Protein AF-A0A2J8WZT6-F1 (afdb_monomer_lite)

Organism: Pongo abelii (NCBI:txid9601)

Structure (mmCIF, N/CA/C/O backbone):
data_AF-A0A2J8WZT6-F1
#
_entry.id   AF-A0A2J8WZT6-F1
#
loop_
_atom_site.group_PDB
_atom_site.id
_atom_site.type_symbol
_atom_site.label_atom_id
_atom_site.label_alt_id
_atom_site.label_comp_id
_atom_site.label_asym_id
_atom_site.label_entity_id
_atom_site.label_seq_id
_atom_site.pdbx_PDB_ins_code
_atom_site.Cartn_x
_atom_site.Cartn_y
_atom_site.Cartn_z
_atom_site.occupancy
_atom_site.B_iso_or_equiv
_atom_site.auth_seq_id
_atom_site.auth_comp_id
_atom_site.auth_asym_id
_atom_site.auth_atom_id
_atom_site.pdbx_PDB_model_num
ATOM 1 N N . LYS A 1 1 ? -8.022 6.746 11.296 1.00 62.53 1 LYS A N 1
ATOM 2 C CA . LYS A 1 1 ? -7.266 5.583 11.840 1.00 62.53 1 LYS A CA 1
ATOM 3 C C . LYS A 1 1 ? -6.822 4.608 10.738 1.00 62.53 1 LYS A C 1
ATOM 5 O O . LYS A 1 1 ? -5.655 4.240 10.718 1.00 62.53 1 LYS A O 1
ATOM 10 N N . SER A 1 2 ? -7.685 4.262 9.778 1.00 72.56 2 SER A N 1
ATOM 11 C CA . SER A 1 2 ? -7.399 3.266 8.725 1.00 72.56 2 SER A CA 1
ATOM 12 C C . SER A 1 2 ? -6.215 3.611 7.805 1.00 72.56 2 SER A C 1
ATOM 14 O O . SER A 1 2 ? -5.403 2.739 7.511 1.00 72.56 2 SER A O 1
ATOM 16 N N . TYR A 1 3 ? -6.050 4.885 7.420 1.00 80.88 3 TYR A N 1
ATOM 17 C CA . TYR A 1 3 ? -4.906 5.345 6.611 1.00 80.88 3 TYR A CA 1
ATOM 18 C C . TYR A 1 3 ? -3.551 5.081 7.283 1.00 80.88 3 TYR A C 1
ATOM 20 O O . TYR A 1 3 ? -2.627 4.577 6.649 1.00 80.88 3 TYR A O 1
ATOM 28 N N . GLN A 1 4 ? -3.446 5.401 8.576 1.00 83.62 4 GLN A N 1
ATOM 29 C CA . GLN A 1 4 ? -2.211 5.236 9.341 1.00 83.62 4 GLN A CA 1
ATOM 30 C C . GLN A 1 4 ? -1.827 3.754 9.438 1.00 83.62 4 GLN A C 1
ATOM 32 O O . GLN A 1 4 ? -0.683 3.398 9.188 1.00 83.62 4 GLN A O 1
ATOM 37 N N . CYS A 1 5 ? -2.806 2.882 9.696 1.00 85.50 5 CYS A N 1
ATOM 38 C CA . CYS A 1 5 ? -2.589 1.440 9.789 1.00 85.50 5 CYS A CA 1
ATOM 39 C C . CYS A 1 5 ? -2.136 0.829 8.450 1.00 85.50 5 CYS A C 1
ATOM 41 O O . CYS A 1 5 ? -1.223 0.002 8.416 1.00 85.50 5 CYS A O 1
ATOM 43 N N . LEU A 1 6 ? -2.719 1.280 7.330 1.00 85.88 6 LEU A N 1
ATOM 44 C CA . LEU A 1 6 ? -2.287 0.884 5.989 1.00 85.88 6 LEU A CA 1
ATOM 45 C C . LEU A 1 6 ? -0.843 1.330 5.717 1.00 85.88 6 LEU A C 1
ATOM 47 O O . LEU A 1 6 ? -0.033 0.517 5.275 1.00 85.88 6 LEU A O 1
ATOM 51 N N . LYS A 1 7 ? -0.513 2.589 6.029 1.00 88.62 7 LYS A N 1
ATOM 52 C CA . LYS A 1 7 ? 0.843 3.130 5.879 1.00 88.62 7 LYS A CA 1
ATOM 53 C C . LYS A 1 7 ? 1.857 2.322 6.695 1.00 88.62 7 LYS A C 1
ATOM 55 O O . LYS A 1 7 ? 2.826 1.826 6.128 1.00 88.62 7 LYS A O 1
ATOM 60 N N . GLU A 1 8 ? 1.602 2.126 7.987 1.00 90.31 8 GLU A N 1
ATOM 61 C CA . GLU A 1 8 ? 2.475 1.355 8.882 1.00 90.31 8 GLU A CA 1
ATOM 62 C C . GLU A 1 8 ? 2.643 -0.094 8.415 1.00 90.31 8 GLU A C 1
ATOM 64 O O . GLU A 1 8 ? 3.731 -0.659 8.493 1.00 90.31 8 GLU A O 1
ATOM 69 N N . THR A 1 9 ? 1.576 -0.711 7.903 1.00 89.81 9 THR A N 1
ATOM 70 C CA . THR A 1 9 ? 1.637 -2.071 7.356 1.00 89.81 9 THR A CA 1
ATOM 71 C C . THR A 1 9 ? 2.513 -2.125 6.109 1.00 89.81 9 THR A C 1
ATOM 73 O O . THR A 1 9 ? 3.327 -3.036 5.976 1.00 89.81 9 THR A O 1
ATOM 76 N N . CYS A 1 10 ? 2.391 -1.149 5.208 1.00 89.56 10 CYS A N 1
ATOM 77 C CA . CYS A 1 10 ? 3.250 -1.052 4.033 1.00 89.56 10 CYS A CA 1
ATOM 78 C C . CYS A 1 10 ? 4.722 -0.829 4.414 1.00 89.56 10 CYS A C 1
ATOM 80 O O . CYS A 1 10 ? 5.586 -1.516 3.873 1.00 89.56 10 CYS A O 1
ATOM 82 N N . GLU A 1 11 ? 5.009 0.047 5.379 1.00 90.06 11 GLU A N 1
ATOM 83 C CA . GLU A 1 11 ? 6.371 0.292 5.876 1.00 90.06 11 GLU A CA 1
ATOM 84 C C . GLU A 1 11 ? 6.970 -0.961 6.539 1.00 90.06 11 GLU A C 1
ATOM 86 O O . GLU A 1 11 ? 8.092 -1.348 6.215 1.00 90.06 11 GLU A O 1
ATOM 91 N N . LYS A 1 12 ? 6.202 -1.680 7.374 1.00 90.38 12 LYS A N 1
ATOM 92 C CA . LYS A 1 12 ? 6.615 -2.967 7.979 1.00 90.38 12 LYS A CA 1
ATOM 93 C C . LYS A 1 12 ? 6.893 -4.060 6.946 1.00 90.38 12 LYS A C 1
ATOM 95 O O . LYS A 1 12 ? 7.676 -4.969 7.206 1.00 90.38 12 LYS A O 1
ATOM 100 N N . LEU A 1 13 ? 6.241 -4.000 5.788 1.00 88.25 13 LEU A N 1
ATOM 101 C CA . LEU A 1 13 ? 6.471 -4.921 4.675 1.00 88.25 13 LEU A CA 1
ATOM 102 C C . LEU A 1 13 ? 7.661 -4.508 3.791 1.00 88.25 13 LEU A C 1
ATOM 104 O O . LEU A 1 13 ? 7.973 -5.225 2.840 1.00 88.25 13 LEU A O 1
ATOM 108 N N . GLY A 1 14 ? 8.326 -3.390 4.100 1.00 89.44 14 GLY A N 1
ATOM 109 C CA . GLY A 1 14 ? 9.443 -2.853 3.324 1.00 89.44 14 GLY A CA 1
ATOM 110 C C . GLY A 1 14 ? 9.008 -2.149 2.038 1.00 89.44 14 GLY A C 1
ATOM 111 O O . GLY A 1 14 ? 9.812 -1.976 1.122 1.00 89.44 14 GLY A O 1
ATOM 112 N N . TYR A 1 15 ? 7.733 -1.768 1.925 1.00 92.50 15 TYR A N 1
ATOM 113 C CA . TYR A 1 15 ? 7.232 -1.051 0.760 1.00 92.50 15 TYR A CA 1
ATOM 114 C C . TYR A 1 15 ? 7.548 0.436 0.875 1.00 92.50 15 TYR A C 1
ATOM 116 O O . TYR A 1 15 ? 7.388 1.053 1.925 1.00 92.50 15 TYR A O 1
ATOM 124 N N . GLN A 1 16 ? 7.956 1.029 -0.240 1.00 92.50 16 GLN A N 1
ATOM 125 C CA . GLN A 1 16 ? 8.157 2.465 -0.340 1.00 92.50 16 GLN A CA 1
ATOM 126 C C . GLN A 1 16 ? 6.797 3.146 -0.486 1.00 92.50 16 GLN A C 1
ATOM 128 O O . GLN A 1 16 ? 6.049 2.851 -1.421 1.00 92.50 16 GLN A O 1
ATOM 133 N N . TRP A 1 17 ? 6.490 4.061 0.430 1.00 91.75 17 TRP A N 1
ATOM 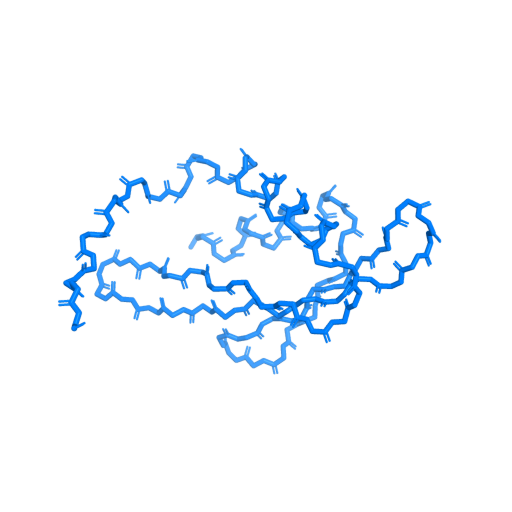134 C CA . TRP A 1 17 ? 5.223 4.783 0.487 1.00 91.75 17 TRP A CA 1
ATOM 135 C C . TRP A 1 17 ? 5.411 6.241 0.069 1.00 91.75 17 TRP A C 1
ATOM 137 O O . TRP A 1 17 ? 6.027 7.030 0.785 1.00 91.75 17 TRP A O 1
ATOM 147 N N . LYS A 1 18 ? 4.844 6.634 -1.074 1.00 91.19 18 LYS A N 1
ATOM 148 C CA . LYS A 1 18 ? 4.893 8.012 -1.573 1.00 91.19 18 LYS A CA 1
ATOM 149 C C . LYS A 1 18 ? 3.485 8.583 -1.686 1.00 91.19 18 LYS A C 1
ATOM 151 O O . LYS A 1 18 ? 2.698 8.151 -2.524 1.00 91.19 18 LYS A O 1
ATOM 156 N N . LYS A 1 19 ? 3.161 9.590 -0.875 1.00 88.38 19 LYS A N 1
ATOM 157 C CA . LYS A 1 19 ? 1.892 10.319 -1.002 1.00 88.38 19 LYS A CA 1
ATOM 158 C C . LYS A 1 19 ? 1.935 11.176 -2.273 1.00 88.38 19 LYS A C 1
ATOM 160 O O . LYS A 1 19 ? 2.845 11.987 -2.420 1.00 88.38 19 LYS A O 1
ATOM 165 N N . SER A 1 20 ? 0.988 10.969 -3.189 1.00 80.69 20 SER A N 1
ATOM 166 C CA . SER A 1 20 ? 0.878 11.758 -4.427 1.00 80.69 20 SER A CA 1
ATOM 167 C C . SER A 1 20 ? -0.137 12.887 -4.270 1.00 80.69 20 SER A C 1
ATOM 169 O O . SER A 1 20 ? 0.184 14.036 -4.544 1.00 80.69 20 SER A O 1
ATOM 171 N N . CYS A 1 21 ? -1.343 12.571 -3.794 1.00 78.12 21 CYS A N 1
ATOM 172 C CA . CYS A 1 21 ? -2.430 13.532 -3.584 1.00 78.12 21 CYS A CA 1
ATOM 173 C C . CYS A 1 21 ? -3.104 13.272 -2.229 1.00 78.12 21 CYS A C 1
ATOM 175 O O . CYS A 1 21 ? -2.729 12.339 -1.516 1.00 78.12 21 CYS A O 1
ATOM 177 N N . MET A 1 22 ? -4.108 14.076 -1.863 1.00 77.38 22 MET A N 1
ATOM 178 C CA . MET A 1 22 ? -4.822 13.926 -0.586 1.00 77.38 22 MET A CA 1
ATOM 179 C C . MET A 1 22 ? -5.381 12.505 -0.394 1.00 77.38 22 MET A C 1
ATOM 181 O O . MET A 1 22 ? -5.184 11.919 0.669 1.00 77.38 22 MET A O 1
ATOM 185 N N . ASN A 1 23 ? -5.916 11.917 -1.471 1.00 85.12 23 ASN A N 1
ATOM 186 C CA . ASN A 1 23 ? -6.584 10.612 -1.466 1.00 85.12 23 ASN A CA 1
ATOM 187 C C . ASN A 1 23 ? -5.850 9.549 -2.301 1.00 85.12 23 ASN A C 1
ATOM 189 O O . ASN A 1 23 ? -6.377 8.460 -2.512 1.00 85.12 23 ASN A O 1
ATOM 193 N N . GLN A 1 24 ? -4.642 9.849 -2.794 1.00 89.69 24 GLN A N 1
ATOM 194 C CA . GLN A 1 24 ? -3.872 8.934 -3.637 1.00 89.69 24 GLN A CA 1
ATOM 195 C C . GLN A 1 24 ? -2.451 8.743 -3.118 1.00 89.69 24 GLN A C 1
ATOM 197 O O . GLN A 1 24 ? -1.708 9.699 -2.869 1.00 89.69 24 GLN A O 1
ATOM 202 N N . VAL A 1 25 ? -2.051 7.480 -3.050 1.00 92.31 25 VAL A N 1
ATOM 203 C CA . VAL A 1 25 ? -0.725 7.047 -2.627 1.00 92.31 25 VAL A CA 1
ATOM 204 C C . VAL A 1 25 ? -0.119 6.169 -3.709 1.00 92.31 25 VAL A C 1
ATOM 206 O O . VAL A 1 25 ? -0.782 5.308 -4.274 1.00 92.31 25 VAL A O 1
ATOM 209 N N . THR A 1 26 ? 1.161 6.366 -3.987 1.00 93.75 26 THR A N 1
ATOM 210 C CA . THR A 1 26 ? 1.959 5.460 -4.805 1.00 93.75 26 THR A CA 1
ATOM 211 C C . THR A 1 26 ? 2.769 4.560 -3.883 1.00 93.75 26 THR A C 1
ATOM 213 O O . THR A 1 26 ? 3.557 5.044 -3.071 1.00 93.75 26 THR A O 1
ATOM 216 N N . VAL A 1 27 ? 2.584 3.251 -4.020 1.00 93.25 27 VAL A N 1
ATOM 217 C CA . VAL A 1 27 ? 3.357 2.237 -3.308 1.00 93.25 27 VAL A CA 1
ATOM 218 C C . VAL A 1 27 ? 4.268 1.543 -4.307 1.00 93.25 27 VAL A C 1
ATOM 220 O O . VAL A 1 27 ?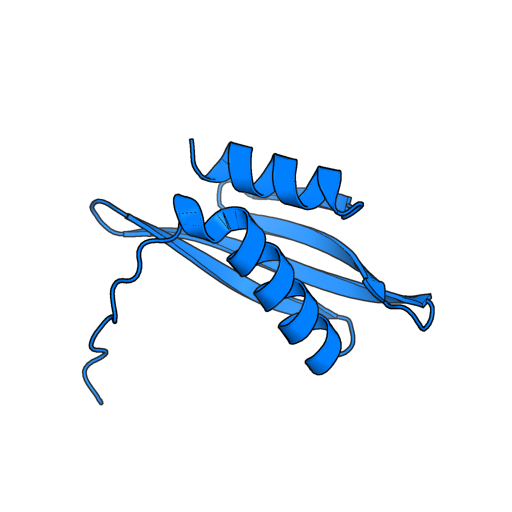 3.823 1.096 -5.366 1.00 93.25 27 VAL A O 1
ATOM 223 N N . SER A 1 28 ? 5.553 1.460 -3.981 1.00 93.25 28 SER A N 1
ATOM 224 C CA . SER A 1 28 ? 6.529 0.741 -4.797 1.00 93.25 28 SER A CA 1
ATOM 225 C C . SER A 1 28 ? 7.285 -0.293 -3.979 1.00 93.25 28 SER A C 1
ATOM 227 O O . SER A 1 28 ? 7.697 -0.045 -2.850 1.00 93.25 28 SER A O 1
ATOM 229 N N . THR A 1 29 ? 7.474 -1.461 -4.570 1.00 92.12 29 THR A N 1
ATOM 230 C CA . THR A 1 29 ? 8.185 -2.596 -3.992 1.00 92.12 29 THR A CA 1
ATOM 231 C C . THR A 1 29 ? 8.942 -3.338 -5.094 1.00 92.12 29 THR A C 1
ATOM 233 O O . THR A 1 29 ? 8.814 -3.020 -6.281 1.00 92.12 29 THR A O 1
ATOM 236 N N . THR A 1 30 ? 9.771 -4.294 -4.708 1.00 89.38 30 THR A N 1
ATOM 237 C CA . THR A 1 30 ? 10.481 -5.188 -5.615 1.00 89.38 30 THR A CA 1
ATOM 238 C C . THR A 1 30 ? 9.962 -6.604 -5.423 1.00 89.38 30 THR A C 1
ATOM 240 O O . THR A 1 30 ? 9.834 -7.097 -4.305 1.00 89.38 30 THR A O 1
ATOM 243 N N . ASP A 1 31 ? 9.638 -7.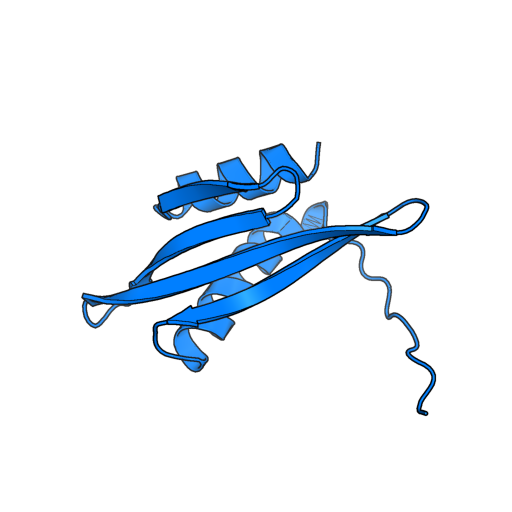258 -6.533 1.00 81.25 31 ASP A N 1
ATOM 244 C CA . ASP A 1 31 ? 9.316 -8.681 -6.545 1.00 81.25 31 ASP A CA 1
ATOM 245 C C . ASP A 1 31 ? 10.579 -9.524 -6.255 1.00 81.25 31 ASP A C 1
ATOM 247 O O . ASP A 1 31 ? 11.707 -9.053 -6.392 1.00 81.25 31 ASP A O 1
ATOM 251 N N . ARG A 1 32 ? 10.403 -10.805 -5.914 1.00 80.88 32 ARG A N 1
ATOM 252 C CA . ARG A 1 32 ? 11.442 -11.837 -5.772 1.00 80.88 32 ARG A CA 1
ATOM 253 C C . ARG A 1 32 ? 12.396 -11.907 -6.963 1.00 80.88 32 ARG A C 1
ATOM 255 O O . ARG A 1 32 ? 13.559 -12.244 -6.786 1.00 80.88 32 ARG A O 1
ATOM 262 N N . ARG A 1 33 ? 11.924 -11.578 -8.170 1.00 86.00 33 ARG A N 1
ATOM 263 C CA . ARG A 1 33 ? 12.746 -11.492 -9.392 1.00 86.00 33 ARG A CA 1
ATOM 264 C C . ARG A 1 33 ? 13.502 -10.164 -9.529 1.00 86.00 33 ARG A C 1
ATOM 266 O O . ARG A 1 33 ? 14.027 -9.866 -10.594 1.00 86.00 33 ARG A O 1
ATOM 273 N N . ASN A 1 34 ? 13.507 -9.346 -8.478 1.00 84.56 34 ASN A N 1
ATOM 274 C CA . ASN A 1 34 ? 14.043 -7.987 -8.437 1.00 84.56 34 ASN A CA 1
ATOM 275 C C . ASN A 1 34 ? 13.390 -7.018 -9.446 1.00 84.56 34 ASN A C 1
ATOM 277 O O . ASN A 1 34 ? 13.927 -5.960 -9.777 1.00 84.56 34 ASN A O 1
ATOM 281 N N . ASN A 1 35 ? 12.194 -7.367 -9.927 1.00 88.75 35 ASN A N 1
ATOM 282 C CA . ASN A 1 35 ? 11.404 -6.515 -10.803 1.00 88.75 35 ASN A CA 1
ATOM 283 C C . ASN A 1 35 ? 10.679 -5.448 -9.987 1.00 88.75 35 ASN A C 1
ATOM 285 O O . ASN A 1 35 ? 10.103 -5.731 -8.936 1.00 88.75 35 ASN A O 1
ATOM 289 N N . LYS A 1 36 ? 10.658 -4.215 -10.496 1.00 90.88 36 LYS A N 1
ATOM 290 C CA . LYS A 1 36 ? 9.922 -3.116 -9.862 1.00 90.88 36 LYS A CA 1
ATOM 291 C C . LYS A 1 36 ? 8.416 -3.347 -9.997 1.00 90.88 36 LYS A C 1
ATOM 293 O O . LYS A 1 36 ? 7.896 -3.396 -11.112 1.00 90.88 36 LYS A O 1
ATOM 298 N N . LEU A 1 37 ? 7.733 -3.412 -8.861 1.00 92.44 37 LEU A N 1
ATOM 299 C CA . LEU A 1 37 ? 6.285 -3.480 -8.743 1.00 92.44 37 LEU A CA 1
ATOM 300 C C . LEU A 1 37 ? 5.781 -2.163 -8.145 1.00 92.44 37 LEU A C 1
ATOM 302 O O . LEU A 1 37 ? 6.134 -1.794 -7.029 1.00 92.44 37 LEU A O 1
ATOM 306 N N . ILE A 1 38 ? 4.971 -1.433 -8.901 1.00 93.50 38 ILE A N 1
ATOM 307 C CA . ILE A 1 38 ? 4.413 -0.141 -8.500 1.00 93.50 38 ILE A CA 1
ATOM 308 C C . ILE A 1 38 ? 2.903 -0.216 -8.644 1.00 93.50 38 ILE A C 1
ATOM 310 O O . ILE A 1 38 ? 2.383 -0.558 -9.707 1.00 93.50 38 ILE A O 1
ATOM 314 N N . PHE A 1 39 ? 2.188 0.152 -7.594 1.00 94.31 39 PHE A N 1
ATOM 315 C CA . PHE A 1 39 ? 0.738 0.248 -7.606 1.00 94.31 39 PHE A CA 1
ATOM 316 C C . PHE A 1 39 ? 0.285 1.517 -6.893 1.00 94.31 39 PHE A C 1
ATOM 318 O O . PHE A 1 39 ? 0.961 2.051 -6.014 1.00 94.31 39 PHE A O 1
ATOM 325 N N . LYS A 1 40 ? -0.857 2.033 -7.326 1.00 93.50 40 LYS A N 1
ATOM 326 C CA . LYS A 1 40 ? -1.502 3.198 -6.743 1.00 93.50 40 LYS A CA 1
ATOM 327 C C . LYS A 1 40 ? -2.620 2.737 -5.831 1.00 93.50 40 LYS A C 1
ATOM 329 O O . LYS A 1 40 ? -3.339 1.797 -6.158 1.00 93.50 40 LYS A O 1
ATOM 334 N N . VAL A 1 41 ? -2.752 3.412 -4.705 1.00 92.06 41 VAL A N 1
ATOM 335 C CA . VAL A 1 41 ? -3.823 3.205 -3.747 1.00 92.06 41 VAL A CA 1
ATOM 336 C C . VAL A 1 41 ? -4.671 4.463 -3.722 1.00 92.06 41 VAL A C 1
ATOM 338 O O . VAL A 1 41 ? -4.149 5.545 -3.441 1.00 92.06 41 VAL A O 1
ATOM 341 N N . ASN A 1 42 ? -5.954 4.321 -4.035 1.00 90.94 42 ASN A N 1
ATOM 342 C CA . ASN A 1 42 ? -6.931 5.396 -3.941 1.00 90.94 42 ASN A CA 1
ATOM 343 C C . ASN A 1 42 ? -7.820 5.160 -2.719 1.00 90.94 42 ASN A C 1
ATOM 345 O O . ASN A 1 42 ? -8.299 4.051 -2.489 1.00 90.94 42 ASN A O 1
ATOM 349 N N . LEU A 1 43 ? -8.024 6.212 -1.937 1.00 86.88 43 LEU A N 1
ATOM 350 C CA . LEU A 1 43 ? -8.866 6.219 -0.747 1.00 86.88 43 LEU A CA 1
ATOM 351 C C . LEU A 1 43 ? -10.135 6.998 -1.082 1.00 86.88 43 LEU A C 1
ATOM 353 O O . LEU A 1 43 ? -10.090 8.211 -1.288 1.00 86.88 43 LEU A O 1
ATOM 357 N N . LEU A 1 44 ? -11.252 6.292 -1.179 1.00 86.31 44 LEU A N 1
ATOM 358 C CA . LEU A 1 44 ? -12.561 6.859 -1.481 1.00 86.31 44 LEU A CA 1
ATOM 359 C C . LEU A 1 44 ? -13.419 6.765 -0.223 1.00 86.31 44 LEU A C 1
ATOM 361 O O . LEU A 1 44 ? -13.679 5.670 0.269 1.00 86.31 44 LEU A O 1
ATOM 365 N N . GLU A 1 45 ? -13.824 7.908 0.317 1.00 83.25 45 GLU A N 1
ATOM 366 C CA . GLU A 1 45 ? -14.804 7.951 1.402 1.00 83.25 45 GLU A CA 1
ATOM 367 C C . GLU A 1 45 ? -16.188 7.631 0.815 1.00 83.25 45 GLU A C 1
ATOM 369 O O . GLU A 1 45 ? -16.592 8.212 -0.191 1.00 83.25 45 GLU A O 1
ATOM 374 N N . MET A 1 46 ? -16.868 6.644 1.395 1.00 81.19 46 MET A N 1
ATOM 375 C CA . MET A 1 46 ? -18.207 6.182 1.036 1.00 81.19 46 MET A CA 1
ATOM 376 C C . MET A 1 46 ? -19.055 6.168 2.301 1.00 81.19 46 MET A C 1
ATOM 378 O O . MET A 1 46 ? -18.972 5.209 3.070 1.00 81.19 46 MET A O 1
ATOM 382 N N . ASP A 1 47 ? -19.836 7.227 2.505 1.00 80.06 47 ASP A N 1
ATOM 383 C CA . ASP A 1 47 ? -20.681 7.444 3.682 1.00 80.06 47 ASP A CA 1
ATOM 384 C C . ASP A 1 47 ? -19.925 7.110 4.988 1.00 80.06 47 ASP A C 1
ATOM 386 O O . ASP A 1 47 ? -18.978 7.805 5.355 1.00 80.06 47 ASP A O 1
ATOM 390 N N . ASP A 1 48 ? -20.262 5.996 5.644 1.00 80.25 48 ASP A N 1
ATOM 391 C CA . ASP A 1 48 ? -19.663 5.559 6.914 1.00 80.25 48 ASP A CA 1
ATOM 392 C C . ASP A 1 48 ? -18.382 4.708 6.765 1.00 80.25 48 ASP A C 1
ATOM 394 O O . ASP A 1 48 ? -17.867 4.144 7.739 1.00 80.25 48 ASP A O 1
ATOM 398 N N . LYS A 1 49 ? -17.872 4.528 5.541 1.00 80.94 49 LYS A N 1
ATOM 399 C CA . LYS A 1 49 ? -16.762 3.616 5.220 1.00 80.94 49 LYS A CA 1
ATOM 400 C C . LYS A 1 49 ? -15.743 4.250 4.286 1.00 80.94 49 LYS A C 1
ATOM 402 O O . LYS A 1 49 ? -15.983 5.248 3.624 1.00 80.94 49 LYS A O 1
ATOM 407 N N . ILE A 1 50 ? -14.565 3.634 4.217 1.00 84.00 50 ILE A N 1
ATOM 408 C CA . ILE A 1 50 ? -13.510 4.030 3.282 1.00 84.00 50 ILE A CA 1
ATOM 409 C C . ILE A 1 50 ? -13.234 2.847 2.362 1.00 84.00 50 ILE A C 1
ATOM 411 O O . ILE A 1 50 ? -12.779 1.793 2.813 1.00 84.00 50 ILE A O 1
ATOM 415 N N . LEU A 1 51 ? -13.493 3.028 1.071 1.00 85.88 51 LEU A N 1
ATOM 416 C CA . LEU A 1 51 ? -13.092 2.101 0.028 1.00 85.88 51 LEU A CA 1
ATOM 417 C C . LEU A 1 51 ? -11.618 2.346 -0.312 1.00 85.88 51 LEU A C 1
ATOM 419 O O . LEU A 1 51 ? -11.215 3.445 -0.694 1.00 85.88 51 LEU A O 1
ATOM 423 N N . VAL A 1 52 ? -10.810 1.297 -0.178 1.00 88.12 52 VAL A N 1
ATOM 424 C CA . VAL A 1 52 ? -9.394 1.317 -0.552 1.00 88.12 52 VAL A CA 1
ATOM 425 C C . VAL A 1 52 ? -9.234 0.580 -1.878 1.00 88.12 52 VAL A C 1
ATOM 427 O O . VAL A 1 52 ? -9.261 -0.650 -1.923 1.00 88.12 52 VAL A O 1
ATOM 430 N N . ASP A 1 53 ? -9.082 1.336 -2.960 1.00 88.56 53 ASP A N 1
ATOM 431 C CA . ASP A 1 53 ? -8.860 0.816 -4.310 1.00 88.56 53 ASP A CA 1
ATOM 432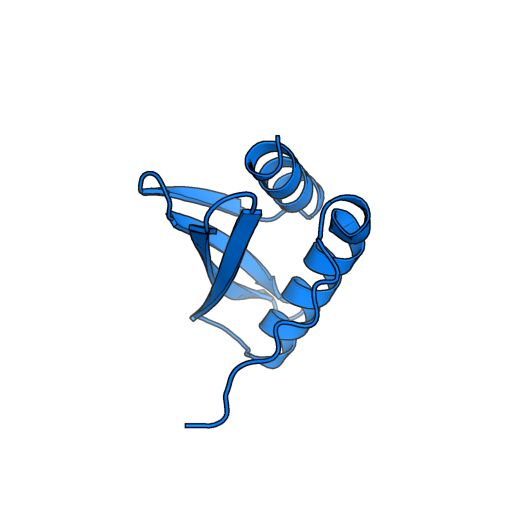 C C . ASP A 1 53 ? -7.360 0.637 -4.567 1.00 88.56 53 ASP A C 1
ATOM 434 O O . ASP A 1 53 ? -6.571 1.560 -4.365 1.00 88.56 53 ASP A O 1
ATOM 438 N N . PHE A 1 54 ? -6.962 -0.553 -5.019 1.00 91.38 54 PHE A N 1
ATOM 439 C CA . PHE A 1 54 ? -5.586 -0.859 -5.401 1.00 91.38 54 PHE A CA 1
ATOM 440 C C . PHE A 1 54 ? -5.516 -1.033 -6.914 1.00 91.38 54 PHE A C 1
ATOM 442 O O . PHE A 1 54 ? -6.105 -1.956 -7.476 1.00 91.38 54 PHE A O 1
ATOM 449 N N . ARG A 1 55 ? -4.718 -0.196 -7.570 1.00 92.44 55 ARG A N 1
ATOM 450 C CA . ARG A 1 55 ? -4.525 -0.209 -9.017 1.00 92.44 55 ARG A CA 1
ATOM 451 C C . ARG A 1 55 ? -3.075 -0.499 -9.364 1.00 92.44 55 ARG A C 1
ATOM 453 O O . ARG A 1 55 ? -2.180 0.261 -8.998 1.00 92.44 55 ARG A O 1
ATOM 460 N N . LEU A 1 56 ? -2.835 -1.557 -10.133 1.00 94.00 56 LEU A N 1
ATOM 461 C CA . LEU A 1 56 ? -1.513 -1.824 -10.692 1.00 94.00 56 LEU A CA 1
ATOM 462 C C . LEU A 1 56 ? -1.087 -0.673 -11.614 1.00 94.00 56 LEU A C 1
ATOM 464 O O . LEU A 1 56 ? -1.837 -0.274 -12.501 1.00 94.00 56 LEU A O 1
ATOM 468 N N . SER A 1 57 ? 0.121 -0.147 -11.406 1.00 92.81 57 SER A N 1
ATOM 469 C CA . SER A 1 57 ? 0.716 0.875 -12.273 1.00 92.81 57 SER A CA 1
ATOM 470 C C . SER A 1 57 ? 1.855 0.316 -13.124 1.00 92.81 57 SER A C 1
ATOM 472 O O . SER A 1 57 ? 1.991 0.713 -14.275 1.00 92.81 57 SER A O 1
ATOM 474 N N . LYS A 1 58 ? 2.697 -0.564 -12.569 1.00 92.75 58 LYS A N 1
ATOM 475 C CA . LYS A 1 58 ? 3.818 -1.207 -13.269 1.00 92.75 58 LYS A CA 1
ATOM 476 C C . LYS A 1 58 ? 4.189 -2.519 -12.582 1.00 92.75 58 LYS A C 1
ATOM 478 O O . LYS A 1 58 ? 4.228 -2.555 -11.357 1.00 92.75 58 LYS A O 1
ATOM 483 N N . GLY A 1 59 ? 4.535 -3.546 -13.352 1.00 91.62 59 GLY A N 1
ATOM 484 C CA . GLY A 1 59 ? 5.036 -4.825 -12.839 1.00 91.62 59 GLY A CA 1
ATOM 485 C C . GLY A 1 59 ? 4.119 -5.997 -13.176 1.00 91.62 59 GLY A C 1
ATOM 486 O O . GLY A 1 59 ? 3.236 -5.877 -14.022 1.00 91.62 59 GLY A O 1
ATOM 487 N N . ASP A 1 60 ? 4.352 -7.131 -12.518 1.00 91.06 60 ASP A N 1
ATOM 488 C CA . ASP A 1 60 ? 3.575 -8.355 -12.716 1.00 91.06 60 ASP A CA 1
ATOM 489 C C . ASP A 1 60 ? 2.234 -8.313 -11.961 1.00 91.06 60 ASP A C 1
ATOM 491 O O . ASP A 1 60 ? 2.166 -7.987 -10.773 1.00 91.06 60 ASP A O 1
ATOM 495 N N . GLY A 1 61 ? 1.158 -8.679 -12.659 1.00 90.75 61 GLY A N 1
ATOM 496 C CA . GLY A 1 61 ? -0.194 -8.732 -12.115 1.00 90.75 61 GLY A CA 1
ATOM 497 C C . GLY A 1 61 ? -0.404 -9.848 -11.089 1.00 90.75 61 GLY A C 1
ATOM 498 O O . GLY A 1 61 ? -1.213 -9.681 -10.173 1.00 90.75 61 GLY A O 1
ATOM 499 N N . LEU A 1 62 ? 0.317 -10.970 -11.193 1.00 91.75 62 LEU A N 1
ATOM 500 C CA . LEU A 1 62 ? 0.226 -12.039 -10.192 1.00 91.75 62 LEU A CA 1
ATOM 501 C C . LEU A 1 62 ? 0.912 -11.630 -8.890 1.00 91.75 62 LEU A C 1
ATOM 503 O O . LEU A 1 62 ? 0.325 -11.776 -7.817 1.00 91.75 62 LEU A O 1
ATOM 507 N N . GLU A 1 63 ? 2.107 -11.053 -8.978 1.00 91.56 63 GLU A N 1
ATOM 508 C CA . GLU A 1 63 ? 2.796 -10.489 -7.816 1.00 91.56 63 GLU A CA 1
ATOM 509 C C . GLU A 1 63 ? 2.027 -9.340 -7.173 1.00 91.56 63 GLU A C 1
ATOM 511 O O . GLU A 1 63 ? 1.900 -9.301 -5.948 1.00 91.56 63 GLU A O 1
ATOM 516 N N . PHE A 1 64 ? 1.410 -8.471 -7.975 1.00 92.19 64 PHE A N 1
ATOM 517 C CA . PHE A 1 64 ? 0.468 -7.472 -7.477 1.00 92.19 64 PHE A CA 1
ATOM 518 C C . PHE A 1 64 ? -0.651 -8.100 -6.639 1.00 92.19 64 PHE A C 1
ATOM 520 O O . PHE A 1 64 ? -0.878 -7.683 -5.503 1.00 92.19 64 PHE A O 1
ATOM 527 N N . LYS A 1 65 ? -1.320 -9.140 -7.155 1.00 90.69 65 LYS A N 1
ATOM 528 C CA . LYS A 1 65 ? -2.387 -9.840 -6.423 1.00 90.69 65 LYS A CA 1
ATOM 529 C C . LYS A 1 65 ? -1.870 -10.512 -5.148 1.00 90.69 65 LYS A C 1
ATOM 531 O O . LYS A 1 65 ? -2.551 -10.462 -4.126 1.00 90.69 65 LYS A O 1
ATOM 536 N N . ARG A 1 66 ? -0.667 -11.097 -5.165 1.00 92.12 66 ARG A N 1
ATOM 537 C CA . ARG A 1 66 ? -0.026 -11.675 -3.966 1.00 92.12 66 ARG A CA 1
ATOM 538 C C . ARG A 1 66 ? 0.226 -10.613 -2.898 1.00 92.12 66 ARG A C 1
ATOM 540 O O . ARG A 1 66 ? -0.114 -10.826 -1.735 1.00 92.12 66 ARG A O 1
ATOM 547 N N . HIS A 1 67 ? 0.767 -9.463 -3.291 1.00 90.81 67 HIS A N 1
ATOM 548 C CA . HIS A 1 67 ? 1.005 -8.331 -2.397 1.00 90.81 67 HIS A CA 1
ATOM 549 C C . HIS A 1 67 ? -0.307 -7.767 -1.844 1.00 90.81 67 HIS A C 1
ATOM 551 O O . HIS A 1 67 ? -0.412 -7.539 -0.641 1.00 90.81 67 HIS A O 1
ATOM 557 N N . PHE A 1 68 ? -1.334 -7.633 -2.685 1.00 90.38 68 PHE A N 1
ATOM 558 C CA . PHE A 1 68 ? -2.673 -7.230 -2.263 1.00 90.38 68 PHE A CA 1
ATOM 559 C C . PHE A 1 68 ? -3.245 -8.173 -1.199 1.00 90.38 68 PHE A C 1
ATOM 561 O O . PHE A 1 68 ? -3.674 -7.714 -0.144 1.00 90.38 68 PHE A O 1
ATOM 568 N N . LEU A 1 69 ? -3.201 -9.491 -1.425 1.00 90.31 69 LEU A N 1
ATOM 569 C CA . LEU A 1 69 ? -3.680 -10.472 -0.446 1.00 90.31 69 LEU A CA 1
ATOM 570 C C . LEU A 1 69 ? -2.867 -10.434 0.854 1.00 90.31 69 LEU A C 1
ATOM 572 O O . LEU A 1 69 ? -3.442 -10.555 1.933 1.00 90.31 69 LEU A O 1
ATOM 576 N N . LYS A 1 70 ? -1.551 -10.207 0.772 1.00 90.50 70 LYS A N 1
ATOM 577 C CA . LYS A 1 70 ? -0.674 -10.068 1.943 1.00 90.50 70 LYS A CA 1
ATOM 578 C C . LYS A 1 70 ? -1.034 -8.841 2.785 1.00 90.50 70 LYS A C 1
ATOM 580 O O . LYS A 1 70 ? -1.149 -8.954 4.003 1.00 90.50 70 LYS A O 1
ATOM 585 N N . ILE A 1 71 ? -1.244 -7.691 2.142 1.00 89.44 71 ILE A N 1
ATOM 586 C CA . ILE A 1 71 ? -1.681 -6.450 2.798 1.00 89.44 71 ILE A CA 1
ATOM 587 C C . ILE A 1 71 ? -3.081 -6.641 3.392 1.00 89.44 71 ILE A C 1
ATOM 589 O O . ILE A 1 71 ? -3.286 -6.368 4.572 1.00 89.44 71 ILE A O 1
ATOM 593 N N . LYS A 1 72 ? -4.027 -7.181 2.612 1.00 87.38 72 LYS A N 1
ATOM 594 C CA . LYS A 1 72 ? -5.400 -7.458 3.055 1.00 87.38 72 LYS A CA 1
ATOM 595 C C . LYS A 1 72 ? -5.431 -8.380 4.273 1.00 87.38 72 LYS A C 1
ATOM 597 O O . LYS A 1 72 ? -6.176 -8.110 5.204 1.00 87.38 72 LYS A O 1
ATOM 602 N N . GLY A 1 73 ? -4.612 -9.431 4.290 1.00 86.44 73 GLY A N 1
ATOM 603 C CA . GLY A 1 73 ? -4.511 -10.347 5.427 1.00 86.44 73 GLY A CA 1
ATOM 604 C C . GLY A 1 73 ? -3.967 -9.680 6.693 1.00 86.44 73 GLY A C 1
ATOM 6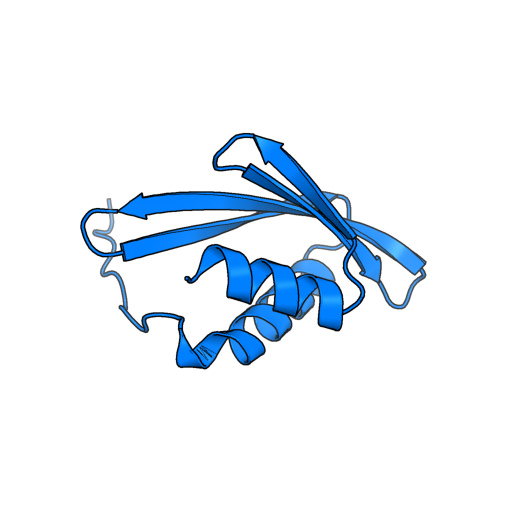05 O O . GLY A 1 73 ? -4.419 -9.997 7.784 1.00 86.44 73 GLY A O 1
ATOM 606 N N . LYS A 1 74 ? -3.039 -8.722 6.566 1.00 86.88 74 LYS A N 1
ATOM 607 C CA . LYS A 1 74 ? -2.517 -7.943 7.705 1.00 86.88 74 LYS A CA 1
ATOM 608 C C . LYS A 1 74 ? -3.486 -6.880 8.217 1.00 86.88 74 LYS A C 1
ATOM 610 O O . LYS A 1 74 ? -3.377 -6.478 9.366 1.00 86.88 74 LYS A O 1
ATOM 615 N N . LEU A 1 75 ? -4.406 -6.434 7.370 1.00 84.12 75 LEU A N 1
ATOM 616 C CA . LEU A 1 75 ? -5.418 -5.430 7.694 1.00 84.12 75 LEU A CA 1
ATOM 617 C C . LEU A 1 75 ? -6.796 -6.057 7.926 1.00 84.12 75 LEU A C 1
ATOM 619 O O . LEU A 1 75 ? -7.787 -5.336 7.960 1.00 84.12 75 LEU A O 1
ATOM 623 N N . ILE A 1 76 ? -6.886 -7.383 8.065 1.00 80.38 76 ILE A N 1
ATOM 624 C CA . ILE A 1 76 ? -8.171 -8.085 8.152 1.00 80.38 76 ILE A CA 1
ATOM 625 C C . ILE A 1 76 ? -9.031 -7.587 9.319 1.00 80.38 76 ILE A C 1
ATOM 627 O O . ILE A 1 76 ? -10.245 -7.497 9.177 1.00 80.38 76 ILE A O 1
ATOM 631 N N . ASP A 1 77 ? -8.387 -7.149 10.401 1.00 75.06 77 ASP A N 1
ATOM 632 C CA . ASP A 1 77 ? -9.035 -6.621 11.604 1.00 75.06 77 ASP A CA 1
ATOM 633 C C . ASP A 1 77 ? -9.735 -5.269 11.370 1.00 75.06 77 ASP A C 1
ATOM 635 O O . ASP A 1 77 ? -10.644 -4.902 12.110 1.00 75.06 77 ASP A O 1
ATOM 639 N N . ILE A 1 78 ? -9.326 -4.516 10.339 1.00 77.62 78 ILE A N 1
ATOM 640 C CA . ILE A 1 78 ? -9.911 -3.212 9.982 1.00 77.62 78 ILE A CA 1
ATOM 641 C C . ILE A 1 78 ? -10.702 -3.240 8.667 1.00 77.62 78 ILE A C 1
ATOM 643 O O . ILE A 1 78 ? -11.393 -2.275 8.338 1.00 77.62 78 ILE A O 1
ATOM 647 N N . VAL A 1 79 ? -10.586 -4.315 7.883 1.00 75.81 79 VAL A N 1
ATOM 648 C CA . VAL A 1 79 ? -11.284 -4.467 6.604 1.00 75.81 79 VAL A CA 1
ATOM 649 C C . VAL A 1 79 ? -12.714 -4.924 6.876 1.00 75.81 79 VAL A C 1
ATOM 651 O O . VAL A 1 79 ? -12.957 -6.029 7.352 1.00 75.81 79 VAL A O 1
ATOM 654 N N . SER A 1 80 ? -13.689 -4.088 6.519 1.00 69.56 80 SER A N 1
ATOM 655 C CA . SER A 1 80 ? -15.099 -4.472 6.591 1.00 69.56 80 SER A CA 1
ATOM 656 C C . SER A 1 80 ? -15.396 -5.553 5.545 1.00 69.56 80 SER A C 1
ATOM 658 O O . SER A 1 80 ? -15.315 -5.299 4.344 1.00 69.56 80 SER A O 1
ATOM 660 N N . SER A 1 81 ? -15.782 -6.753 5.990 1.00 60.41 81 SER A N 1
ATOM 661 C CA . SER A 1 81 ? -16.348 -7.811 5.136 1.00 60.41 81 SER A CA 1
ATOM 662 C C . SER A 1 81 ? -17.789 -7.471 4.746 1.00 60.41 81 SER A C 1
ATOM 664 O O . SER A 1 81 ? -18.726 -8.209 5.033 1.00 60.41 81 SER A O 1
ATOM 666 N N . GLN A 1 82 ? -18.005 -6.327 4.103 1.00 54.09 82 GLN A N 1
ATOM 667 C CA . GLN A 1 82 ? -19.264 -6.107 3.408 1.00 54.09 82 GLN A CA 1
ATOM 668 C C . GLN A 1 82 ? -19.130 -6.754 2.031 1.00 54.09 82 GLN A C 1
ATOM 670 O O .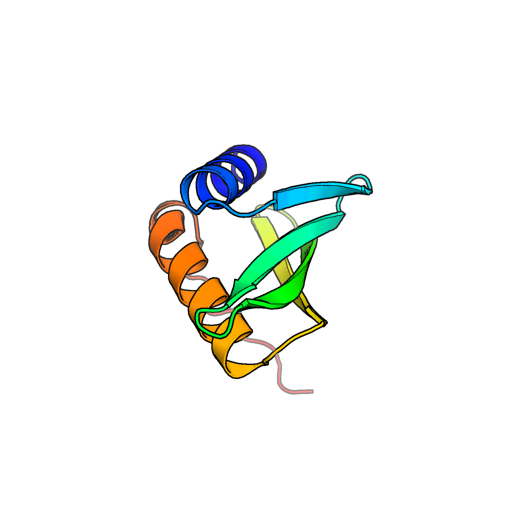 GLN A 1 82 ? -18.380 -6.281 1.177 1.00 54.09 82 GLN A O 1
ATOM 675 N N . LYS A 1 83 ? -19.840 -7.867 1.814 1.00 49.25 83 LYS A N 1
ATOM 676 C CA . LYS A 1 83 ? -20.184 -8.302 0.458 1.00 49.25 83 LYS A CA 1
ATOM 677 C C . LYS A 1 83 ? -21.072 -7.203 -0.116 1.00 49.25 83 LYS A C 1
ATOM 679 O O . LYS A 1 83 ? -22.270 -7.187 0.142 1.00 49.25 83 LYS A O 1
ATOM 684 N N . VAL A 1 84 ? -20.475 -6.242 -0.812 1.00 49.78 84 VAL A N 1
ATOM 685 C CA . VAL A 1 84 ? -21.243 -5.257 -1.567 1.00 49.78 84 VAL A CA 1
ATOM 686 C C . VAL A 1 84 ? -21.956 -6.044 -2.662 1.00 49.78 84 VAL A C 1
ATOM 688 O O . VAL A 1 84 ? -21.306 -6.628 -3.529 1.00 49.78 84 VAL A O 1
ATOM 691 N N . TRP A 1 85 ? -23.282 -6.137 -2.573 1.00 43.97 85 TRP A N 1
ATOM 692 C CA . TRP A 1 85 ? -24.098 -6.603 -3.684 1.00 43.97 85 TRP A CA 1
ATOM 693 C C . TRP A 1 85 ? -24.054 -5.490 -4.726 1.00 43.97 85 TRP A C 1
ATOM 695 O O . TRP A 1 85 ? -24.728 -4.473 -4.590 1.00 43.97 85 TRP A O 1
ATOM 705 N N . LEU A 1 86 ? -23.150 -5.622 -5.696 1.00 50.91 86 LEU A N 1
ATOM 706 C CA . LEU A 1 86 ? -23.153 -4.750 -6.860 1.00 50.91 86 LEU A CA 1
ATOM 707 C C . LEU A 1 86 ? -24.373 -5.164 -7.693 1.00 50.91 86 LEU A C 1
ATOM 709 O O . LEU A 1 86 ? -24.455 -6.344 -8.050 1.00 50.91 86 LEU A O 1
ATOM 713 N N . PRO A 1 87 ? -25.323 -4.257 -7.976 1.00 46.03 87 PRO A N 1
ATOM 714 C CA . PRO A 1 87 ? -26.371 -4.567 -8.929 1.00 46.03 87 PRO A CA 1
ATOM 715 C C . PRO A 1 87 ? -25.688 -4.887 -10.260 1.00 46.03 87 PRO A C 1
ATOM 717 O O . PRO A 1 87 ? -24.820 -4.140 -10.713 1.00 46.03 87 PRO A O 1
ATOM 720 N N . ALA A 1 88 ? -26.018 -6.041 -10.838 1.00 46.97 88 ALA A N 1
ATOM 721 C CA . ALA A 1 88 ? -25.634 -6.335 -12.207 1.00 46.97 88 ALA A CA 1
ATOM 722 C C . ALA A 1 88 ? -26.362 -5.320 -13.097 1.00 46.97 88 ALA A C 1
ATOM 724 O O . ALA A 1 88 ? -27.593 -5.304 -13.108 1.00 46.97 88 ALA A O 1
ATOM 725 N N . THR A 1 89 ? -25.602 -4.436 -13.742 1.00 52.50 89 THR A N 1
ATOM 726 C CA . THR A 1 89 ? -26.115 -3.554 -14.796 1.00 52.50 89 THR A CA 1
ATOM 727 C C . THR A 1 89 ? -26.371 -4.359 -16.058 1.00 52.50 89 THR A C 1
ATOM 729 O O . THR A 1 89 ? -25.506 -5.205 -16.388 1.00 52.50 89 THR A O 1
#

Foldseek 3Di:
DLVVQLVVLCVVVVWDWADDDPFKIKIWDADPVRDIWIWMWGWDDDPVDTDTDIGTDDDDPVVSVVVVVVSCVSCVVVDDPDPPPDPDD

Radius of gyration: 13.56 Å; chains: 1; bounding box: 40×26×27 Å

Secondary structure (DSSP, 8-state):
-HHHHHHHHHHHTT-EEEEEETTEEEEEEE-TTS-EEEEEEEEEEETTEEEEEEEEEES-HHHHHHHHHHHHHHTTTTS----------

Sequence (89 aa):
KSYQCLKETCEKLGYQWKKSCMNQVTVSTTDRRNNKLIFKVNLLEMDDKILVDFRLSKGDGLEFKRHFLKIKGKLIDIVSSQKVWLPAT

pLDDT: mean 83.45, std 12.6, range [43.97, 94.31]